Protein AF-A0A925YBM6-F1 (afdb_monomer_lite)

Radius of gyration: 12.73 Å; chains: 1; bounding box: 34×16×33 Å

pLDDT: mean 92.27, std 7.73, range [55.88, 98.0]

Sequence (56 aa):
MNKLWTLTGNPCVSIPGLTTAEGMPLGVTIVTRFGRDKDALAIGAQLQHLIESHVA

Structure (mmCIF, N/CA/C/O backbone):
data_AF-A0A925YBM6-F1
#
_entry.id   AF-A0A925YBM6-F1
#
loop_
_atom_site.group_PDB
_atom_site.id
_atom_site.type_symbol
_atom_site.label_atom_id
_atom_site.label_alt_id
_atom_site.label_comp_id
_atom_site.label_asym_id
_atom_site.label_entity_id
_atom_site.label_seq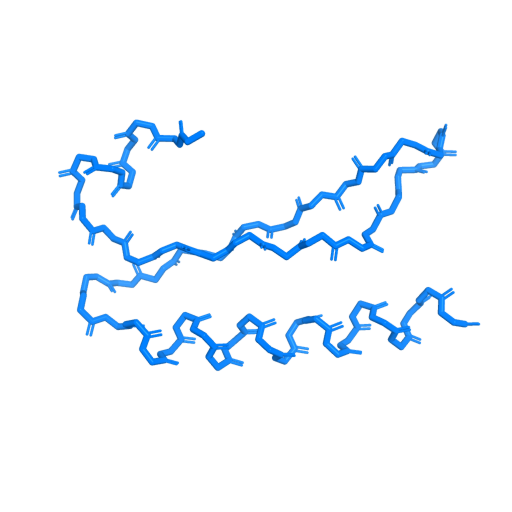_id
_atom_site.pdbx_PDB_ins_code
_atom_site.Cartn_x
_atom_site.Cartn_y
_atom_site.Cartn_z
_atom_site.occupancy
_atom_site.B_iso_or_equiv
_atom_site.auth_seq_id
_atom_site.auth_comp_id
_atom_site.auth_asym_id
_atom_site.auth_atom_id
_atom_site.pdbx_PDB_model_num
ATOM 1 N N . MET A 1 1 ? 4.759 8.765 6.036 1.00 61.50 1 MET A N 1
ATOM 2 C CA . MET A 1 1 ? 5.523 8.412 4.819 1.00 61.50 1 MET A CA 1
ATOM 3 C C . MET A 1 1 ? 6.765 7.633 5.234 1.00 61.50 1 MET A C 1
ATOM 5 O O . MET A 1 1 ? 7.481 8.121 6.102 1.00 61.50 1 MET A O 1
ATOM 9 N N . ASN A 1 2 ? 7.005 6.424 4.719 1.00 81.56 2 ASN A N 1
ATOM 10 C CA . ASN A 1 2 ? 8.179 5.635 5.123 1.00 81.56 2 ASN A CA 1
ATOM 11 C C . ASN A 1 2 ? 9.382 5.958 4.230 1.00 81.56 2 ASN A C 1
ATOM 13 O O . ASN A 1 2 ? 9.259 6.083 3.011 1.00 81.56 2 ASN A O 1
ATOM 17 N N . LYS A 1 3 ? 10.551 6.071 4.860 1.00 86.75 3 LYS A N 1
ATOM 18 C CA . LYS A 1 3 ? 11.796 6.508 4.226 1.00 86.75 3 LYS A CA 1
ATOM 19 C C . LYS A 1 3 ? 12.314 5.521 3.177 1.00 86.75 3 LYS A C 1
ATOM 21 O O . LYS A 1 3 ? 12.897 5.966 2.197 1.00 86.75 3 LYS A O 1
ATOM 26 N N . LEU A 1 4 ? 12.084 4.218 3.351 1.00 90.12 4 LEU A N 1
ATOM 27 C CA . LEU A 1 4 ? 12.640 3.192 2.464 1.00 90.12 4 LEU A CA 1
ATOM 28 C C . LEU A 1 4 ? 12.052 3.271 1.055 1.00 90.12 4 LEU A C 1
ATOM 30 O O . LEU A 1 4 ? 12.790 3.523 0.111 1.00 90.12 4 LEU A O 1
ATOM 34 N N . TRP A 1 5 ? 10.732 3.139 0.907 1.00 86.38 5 TRP A N 1
ATOM 35 C CA . TRP A 1 5 ? 10.102 3.202 -0.418 1.00 86.38 5 TRP A CA 1
ATOM 36 C C . TRP A 1 5 ? 10.065 4.607 -1.020 1.00 86.38 5 TRP A C 1
ATOM 38 O O . TRP A 1 5 ? 9.994 4.739 -2.238 1.00 86.38 5 TRP A O 1
ATOM 48 N N . THR A 1 6 ? 10.196 5.649 -0.193 1.00 89.06 6 THR A N 1
ATOM 49 C CA . THR A 1 6 ? 10.452 7.011 -0.689 1.00 89.06 6 THR A CA 1
ATOM 50 C C . THR A 1 6 ? 11.811 7.087 -1.384 1.00 89.06 6 THR A C 1
ATOM 52 O O . THR A 1 6 ? 11.912 7.654 -2.466 1.00 89.06 6 THR A O 1
ATOM 55 N N . LEU A 1 7 ? 12.851 6.493 -0.785 1.00 94.19 7 LEU A N 1
ATOM 56 C CA . LEU A 1 7 ? 14.196 6.467 -1.359 1.00 94.19 7 LEU A CA 1
ATOM 57 C C . LEU A 1 7 ? 14.264 5.596 -2.618 1.00 94.19 7 LEU A C 1
ATOM 59 O O . LEU A 1 7 ? 14.916 5.966 -3.588 1.00 94.19 7 LEU A O 1
ATOM 63 N N . THR A 1 8 ? 13.609 4.436 -2.607 1.00 93.19 8 THR A N 1
ATOM 64 C CA . THR A 1 8 ? 13.687 3.467 -3.708 1.00 93.19 8 THR A CA 1
ATOM 65 C C . THR A 1 8 ? 12.654 3.704 -4.814 1.00 93.19 8 THR A C 1
ATOM 67 O O . THR A 1 8 ? 12.679 3.009 -5.829 1.00 93.19 8 THR A O 1
ATOM 70 N N . GLY A 1 9 ? 11.748 4.675 -4.646 1.00 93.19 9 GLY A N 1
ATOM 71 C CA . GLY A 1 9 ? 10.719 5.020 -5.631 1.00 93.19 9 GLY A CA 1
ATOM 72 C C . GLY A 1 9 ? 9.688 3.912 -5.863 1.00 93.19 9 GLY A C 1
ATOM 73 O O . GLY A 1 9 ? 9.065 3.856 -6.922 1.00 93.19 9 GLY A O 1
ATOM 74 N N . ASN A 1 10 ? 9.533 2.985 -4.916 1.00 96.56 10 ASN A N 1
ATOM 75 C CA . ASN A 1 10 ? 8.561 1.906 -5.044 1.00 96.56 10 ASN A CA 1
ATOM 76 C C . ASN A 1 10 ? 7.136 2.463 -4.900 1.00 96.56 10 ASN A C 1
ATOM 78 O O . ASN A 1 10 ? 6.869 3.158 -3.916 1.00 96.56 10 ASN A O 1
ATOM 82 N N . PRO A 1 11 ? 6.209 2.116 -5.812 1.00 96.12 11 PRO A N 1
ATOM 83 C CA . PRO A 1 11 ? 4.808 2.464 -5.647 1.00 96.12 11 PRO A CA 1
ATOM 84 C C . PRO A 1 11 ? 4.269 1.894 -4.335 1.00 96.12 11 PRO A C 1
ATOM 86 O O . PRO A 1 11 ? 4.494 0.723 -4.007 1.00 96.12 11 PRO A O 1
ATOM 89 N N . CYS A 1 12 ? 3.560 2.734 -3.585 1.00 95.19 12 CYS A N 1
ATOM 90 C CA . CYS A 1 12 ? 2.947 2.364 -2.321 1.00 95.19 12 CYS A CA 1
ATOM 91 C C . CYS A 1 12 ? 1.546 2.971 -2.193 1.00 95.19 12 CYS A C 1
ATOM 93 O O . CYS A 1 12 ? 1.354 4.152 -2.483 1.00 95.19 12 CYS A O 1
ATOM 95 N N . VAL A 1 13 ? 0.579 2.184 -1.723 1.00 95.38 13 VAL A N 1
ATOM 96 C CA . VAL A 1 13 ? -0.814 2.614 -1.516 1.00 95.38 13 VAL A CA 1
ATOM 97 C C . VAL A 1 13 ? -1.241 2.200 -0.114 1.00 95.38 13 VAL A C 1
ATOM 99 O O . VAL A 1 13 ? -1.037 1.052 0.272 1.00 95.38 13 VAL A O 1
ATOM 102 N N . SER A 1 14 ? -1.813 3.130 0.652 1.00 94.38 14 SER A N 1
ATOM 103 C CA . SER A 1 14 ? -2.331 2.870 2.000 1.00 94.38 14 SER A CA 1
ATOM 104 C C . SER A 1 14 ? -3.853 2.791 1.970 1.00 94.38 14 SER A C 1
ATOM 106 O O . SER A 1 14 ? -4.504 3.725 1.511 1.00 94.38 14 SER A O 1
ATOM 108 N N . ILE A 1 15 ? -4.404 1.698 2.490 1.00 95.44 15 ILE A N 1
ATOM 109 C CA . ILE A 1 15 ? -5.831 1.395 2.528 1.00 95.44 15 ILE A CA 1
ATOM 110 C C . ILE A 1 15 ? -6.277 1.452 3.997 1.00 95.44 15 ILE A C 1
ATOM 112 O O . ILE A 1 15 ? -5.823 0.628 4.799 1.00 95.44 15 ILE A O 1
ATOM 116 N N . PRO A 1 16 ? -7.097 2.441 4.391 1.00 93.12 16 PRO A N 1
ATOM 117 C CA . PRO A 1 16 ? -7.724 2.480 5.709 1.00 93.12 16 PRO A CA 1
ATOM 118 C C . PRO A 1 16 ? -8.966 1.576 5.751 1.00 93.12 16 PRO A C 1
ATOM 120 O O . PRO A 1 16 ? -9.455 1.145 4.711 1.00 93.12 16 PRO A O 1
ATOM 123 N N . GLY A 1 17 ? -9.507 1.334 6.946 1.00 91.25 17 GLY A N 1
ATOM 124 C CA . GLY A 1 17 ? -10.812 0.678 7.108 1.00 91.25 17 GLY A CA 1
ATOM 125 C C . GLY A 1 17 ? -10.840 -0.460 8.121 1.00 91.25 17 GLY A C 1
ATOM 126 O O . GLY A 1 17 ? -11.906 -0.999 8.374 1.00 91.25 17 GLY A O 1
ATOM 127 N N . LEU A 1 18 ? -9.706 -0.812 8.727 1.00 92.88 18 LEU A N 1
ATOM 128 C CA . LEU A 1 18 ? -9.661 -1.789 9.811 1.00 92.88 18 LEU A CA 1
ATOM 129 C C . LEU A 1 18 ? -9.656 -1.085 11.167 1.00 92.88 18 LEU A C 1
ATOM 131 O O . LEU A 1 18 ? -9.280 0.084 11.286 1.00 92.88 18 LEU A O 1
ATOM 135 N N . THR A 1 19 ? -10.027 -1.823 12.204 1.00 94.00 19 THR A N 1
ATOM 136 C CA . THR A 1 19 ? -9.905 -1.399 13.597 1.00 94.00 19 THR A CA 1
ATOM 137 C C . THR A 1 19 ? -9.182 -2.470 14.402 1.00 94.00 19 THR A C 1
ATOM 139 O O . THR A 1 19 ? -9.260 -3.663 14.107 1.00 94.00 19 THR A O 1
ATOM 142 N N . THR A 1 20 ? -8.414 -2.051 15.403 1.00 91.38 20 THR A N 1
ATOM 143 C CA . THR A 1 20 ? -7.836 -2.978 16.380 1.00 91.3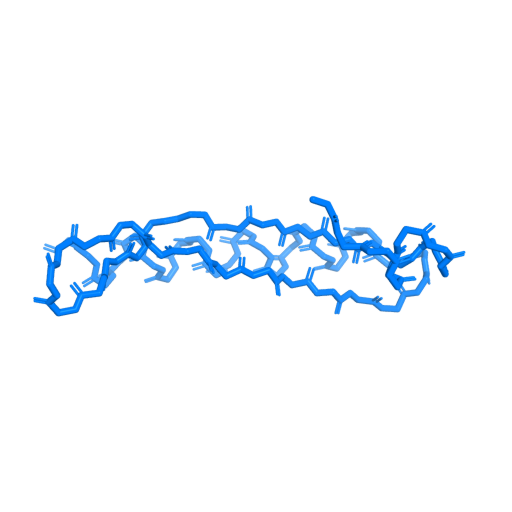8 20 THR A CA 1
ATOM 144 C C . THR A 1 20 ? -8.913 -3.438 17.365 1.00 91.38 20 THR A C 1
ATOM 146 O O . THR A 1 20 ? -9.987 -2.844 17.448 1.00 91.38 20 THR A O 1
ATOM 149 N N . ALA A 1 21 ? -8.614 -4.460 18.174 1.00 91.62 21 ALA A N 1
ATOM 150 C CA . ALA A 1 21 ? -9.514 -4.915 19.241 1.00 91.62 21 ALA A CA 1
A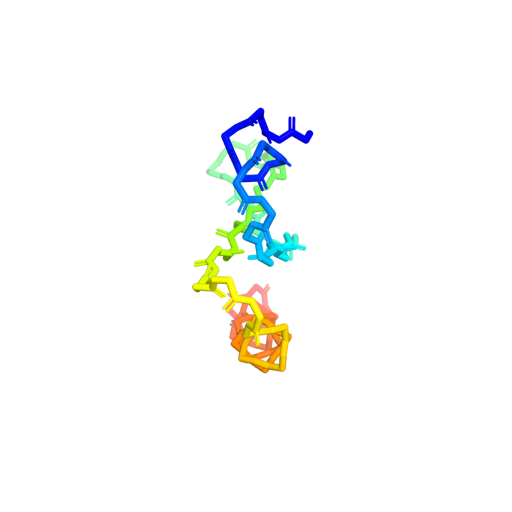TOM 151 C C . ALA A 1 21 ? -9.873 -3.808 20.256 1.00 91.62 21 ALA A C 1
ATOM 153 O O . ALA A 1 21 ? -10.913 -3.870 20.902 1.00 91.62 21 ALA A O 1
ATOM 154 N N . GLU A 1 22 ? -9.030 -2.781 20.369 1.00 94.62 22 GLU A N 1
ATOM 155 C CA . GLU A 1 22 ? -9.230 -1.612 21.232 1.00 94.62 22 GLU A CA 1
ATOM 156 C C . GLU A 1 22 ? -9.993 -0.473 20.523 1.00 94.62 22 GLU A C 1
ATOM 158 O O . GLU A 1 22 ? -10.114 0.624 21.060 1.00 94.62 22 GLU A O 1
ATOM 163 N N . GLY A 1 23 ? -10.492 -0.704 19.303 1.00 92.12 23 GLY A N 1
ATOM 164 C CA . GLY A 1 23 ? -11.249 0.279 18.522 1.00 92.12 23 GLY A CA 1
ATOM 165 C C . GLY A 1 23 ? -10.393 1.349 17.839 1.00 92.12 23 GLY A C 1
ATOM 166 O O . GLY A 1 23 ? -10.931 2.318 17.306 1.00 92.12 23 GLY A O 1
ATOM 167 N N . MET A 1 24 ? -9.066 1.195 17.826 1.00 95.56 24 MET A N 1
ATOM 168 C CA . MET A 1 24 ? -8.161 2.148 17.178 1.00 95.56 24 MET A CA 1
ATOM 169 C C . MET A 1 24 ? -8.128 1.925 15.659 1.00 95.56 24 MET A C 1
ATOM 171 O O . MET A 1 24 ? -8.116 0.772 15.226 1.00 95.56 24 MET A O 1
ATOM 175 N N . PRO A 1 25 ? -8.064 2.984 14.829 1.00 93.62 25 PRO A N 1
ATOM 176 C CA . PRO A 1 25 ? -8.007 2.836 13.378 1.00 93.62 25 PRO A CA 1
ATOM 177 C C . PRO A 1 25 ? -6.701 2.164 12.937 1.00 93.62 25 PRO A C 1
ATOM 179 O O . PRO A 1 25 ? -5.607 2.554 13.349 1.00 93.62 25 PRO A O 1
ATOM 182 N N . LEU A 1 26 ? -6.824 1.177 12.054 1.00 93.19 26 LEU A N 1
ATOM 183 C CA . LEU A 1 26 ? -5.729 0.418 11.467 1.00 93.19 26 LEU A CA 1
ATOM 184 C C . LEU A 1 26 ? -5.786 0.518 9.935 1.00 93.19 26 LEU A C 1
ATOM 186 O O . LEU A 1 26 ? -6.835 0.348 9.313 1.00 93.19 26 LEU A O 1
ATOM 190 N N . GLY A 1 27 ? -4.637 0.797 9.320 1.00 91.75 27 GLY A N 1
ATOM 191 C CA . GLY A 1 27 ? -4.473 0.836 7.867 1.00 91.75 27 GLY A CA 1
ATOM 192 C C . GLY A 1 27 ? -3.438 -0.177 7.391 1.00 91.75 27 GLY A C 1
ATOM 193 O O . GLY A 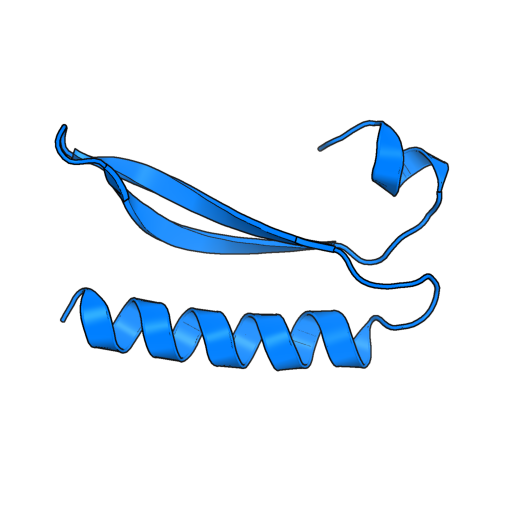1 27 ? -2.475 -0.472 8.099 1.00 91.75 27 GLY A O 1
ATOM 194 N N . VAL A 1 28 ? -3.617 -0.682 6.173 1.00 93.94 28 VAL A N 1
ATOM 195 C CA . VAL A 1 28 ? -2.687 -1.608 5.510 1.00 93.94 28 VAL A CA 1
ATOM 196 C C . VAL A 1 28 ? -2.029 -0.893 4.338 1.00 93.94 28 VAL A C 1
ATOM 198 O O . VAL A 1 28 ? -2.703 -0.234 3.555 1.00 93.94 28 VAL A O 1
ATOM 201 N N . THR A 1 29 ? -0.708 -1.004 4.198 1.00 94.81 29 THR A N 1
ATOM 202 C CA . THR A 1 29 ? 0.024 -0.429 3.059 1.00 94.81 29 THR A CA 1
ATOM 203 C C . THR A 1 29 ? 0.553 -1.528 2.153 1.00 94.81 29 THR A C 1
ATOM 205 O O . THR A 1 29 ? 1.295 -2.400 2.598 1.00 94.81 29 THR A O 1
ATOM 208 N N . ILE A 1 30 ? 0.213 -1.449 0.871 1.00 95.12 30 ILE A N 1
ATOM 209 C CA . ILE A 1 30 ? 0.771 -2.302 -0.176 1.00 95.12 30 ILE A CA 1
ATOM 210 C C . ILE A 1 30 ? 1.973 -1.587 -0.784 1.00 95.12 30 ILE A C 1
ATOM 212 O O . ILE A 1 30 ? 1.904 -0.393 -1.073 1.00 95.12 30 ILE A O 1
ATOM 216 N N . VAL A 1 31 ? 3.061 -2.325 -1.000 1.00 95.75 31 VAL A N 1
ATOM 217 C CA . VAL A 1 31 ? 4.261 -1.851 -1.699 1.00 95.75 31 VAL A CA 1
ATOM 218 C C . VAL A 1 31 ? 4.577 -2.829 -2.823 1.00 95.75 31 VAL A C 1
ATOM 220 O O . VAL A 1 31 ? 4.689 -4.031 -2.585 1.00 95.75 31 VAL A O 1
ATOM 223 N N . THR A 1 32 ? 4.726 -2.330 -4.047 1.00 96.75 32 THR A N 1
ATOM 224 C CA . THR A 1 32 ? 5.022 -3.156 -5.228 1.00 96.75 32 THR A CA 1
ATOM 225 C C . THR A 1 32 ? 6.425 -2.885 -5.765 1.00 96.75 32 THR A C 1
ATOM 227 O O . THR A 1 32 ? 7.167 -2.031 -5.273 1.00 96.75 32 THR A O 1
ATOM 230 N N . ARG A 1 33 ? 6.829 -3.623 -6.806 1.00 95.56 33 ARG A N 1
ATOM 231 C CA . ARG A 1 33 ? 8.080 -3.346 -7.525 1.00 95.56 33 ARG A CA 1
ATOM 232 C C . ARG A 1 33 ? 8.015 -1.985 -8.230 1.00 95.56 33 ARG A C 1
ATOM 234 O O . ARG A 1 33 ? 6.940 -1.533 -8.618 1.00 95.56 33 ARG A O 1
ATOM 241 N N . PHE A 1 34 ? 9.177 -1.360 -8.420 1.00 94.88 34 PHE A N 1
ATOM 242 C CA . PHE A 1 34 ? 9.319 -0.105 -9.158 1.00 94.88 34 PHE A CA 1
ATOM 243 C C . PHE A 1 34 ? 8.592 -0.136 -10.518 1.00 94.88 34 PHE A C 1
ATOM 245 O O . PHE A 1 34 ? 8.697 -1.119 -11.260 1.00 94.88 34 PHE A O 1
ATOM 252 N N . GLY A 1 35 ? 7.852 0.936 -10.827 1.00 95.06 35 GLY A N 1
ATOM 253 C CA . GLY A 1 35 ? 7.097 1.100 -12.077 1.00 95.06 35 GLY A CA 1
ATOM 254 C C . GLY A 1 35 ? 5.865 0.198 -12.224 1.00 95.06 35 GLY A C 1
ATOM 255 O O . GLY A 1 35 ? 5.422 -0.053 -13.345 1.00 95.06 35 GLY A O 1
ATOM 256 N N . ARG A 1 36 ? 5.348 -0.358 -11.121 1.00 96.88 36 ARG A N 1
ATOM 257 C CA . ARG A 1 36 ? 4.146 -1.215 -11.086 1.00 96.88 36 ARG A CA 1
ATOM 258 C C . ARG A 1 36 ? 2.951 -0.523 -10.431 1.00 96.88 36 ARG A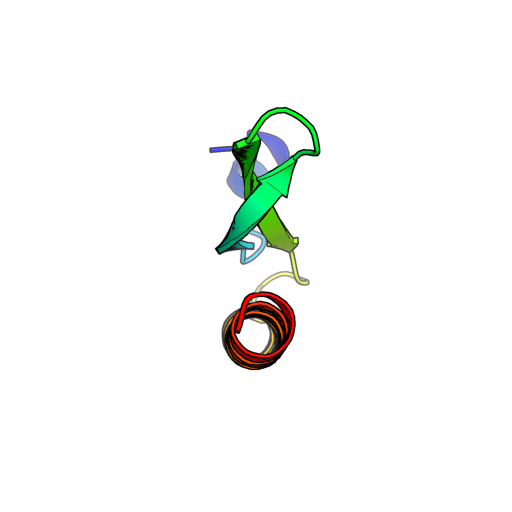 C 1
ATOM 260 O O . ARG A 1 36 ? 2.191 -1.143 -9.699 1.00 96.88 36 ARG A O 1
ATOM 267 N N . ASP A 1 37 ? 2.771 0.763 -10.701 1.00 96.69 37 ASP A N 1
ATOM 268 C CA . ASP A 1 37 ? 1.708 1.593 -10.120 1.00 96.69 37 ASP A CA 1
ATOM 269 C C . ASP A 1 37 ? 0.307 1.039 -10.407 1.00 96.69 37 ASP A C 1
ATOM 271 O O . ASP A 1 37 ? -0.556 1.029 -9.533 1.00 96.69 37 ASP A O 1
ATOM 275 N N . LYS A 1 38 ? 0.100 0.499 -11.617 1.00 97.69 38 LYS A N 1
ATOM 276 C CA . LYS A 1 38 ? -1.156 -0.167 -11.993 1.00 97.69 38 LYS A CA 1
ATOM 277 C C . LYS A 1 38 ? -1.465 -1.356 -11.087 1.00 97.69 38 LYS A C 1
ATOM 279 O O . LYS A 1 38 ? -2.604 -1.499 -10.654 1.00 97.69 38 LYS A O 1
ATOM 284 N N . ASP A 1 39 ? -0.456 -2.167 -10.777 1.00 97.69 39 ASP A N 1
ATOM 285 C CA . ASP A 1 39 ? -0.617 -3.329 -9.904 1.00 97.69 39 ASP A CA 1
ATOM 286 C C . ASP A 1 39 ? -0.895 -2.869 -8.466 1.00 97.69 39 ASP A C 1
ATOM 288 O O . ASP A 1 39 ? -1.799 -3.389 -7.819 1.00 97.69 39 ASP A O 1
ATOM 292 N N . ALA A 1 40 ? -0.184 -1.840 -7.985 1.00 97.19 40 ALA A N 1
ATOM 293 C CA . ALA A 1 40 ? -0.397 -1.277 -6.651 1.00 97.19 40 ALA A CA 1
ATOM 294 C C . ALA A 1 40 ? -1.836 -0.772 -6.455 1.00 97.19 40 ALA A C 1
ATOM 296 O O . ALA A 1 40 ? -2.455 -1.050 -5.428 1.00 97.19 40 ALA A O 1
ATOM 297 N N . LEU A 1 41 ? -2.387 -0.079 -7.455 1.00 97.69 41 LEU A N 1
ATOM 298 C CA . LEU A 1 41 ? -3.769 0.402 -7.428 1.00 97.69 41 LEU A CA 1
ATOM 299 C C . LEU A 1 41 ? -4.786 -0.735 -7.568 1.00 97.69 41 LEU A C 1
ATOM 301 O O . LEU A 1 41 ? -5.769 -0.750 -6.833 1.00 97.69 41 LEU A O 1
ATOM 305 N N . ALA A 1 42 ? -4.558 -1.697 -8.467 1.00 98.00 42 ALA A N 1
ATOM 306 C CA . ALA A 1 42 ? -5.471 -2.824 -8.662 1.00 98.00 42 ALA A CA 1
ATOM 307 C C . ALA A 1 42 ? -5.582 -3.694 -7.400 1.00 98.00 42 ALA A C 1
ATOM 309 O O . ALA A 1 42 ? -6.687 -4.010 -6.963 1.00 98.00 42 ALA A O 1
ATOM 310 N N . ILE A 1 43 ? -4.446 -4.030 -6.782 1.00 97.44 43 ILE A N 1
ATOM 311 C CA . ILE A 1 43 ? -4.415 -4.801 -5.532 1.00 97.44 43 ILE A CA 1
ATOM 312 C C . ILE A 1 43 ? -5.013 -3.967 -4.391 1.00 97.44 43 ILE A C 1
ATOM 314 O O . ILE A 1 43 ? -5.780 -4.494 -3.591 1.00 97.44 43 ILE A O 1
ATOM 318 N N . GLY A 1 44 ? -4.720 -2.662 -4.334 1.00 97.06 44 GLY A N 1
ATOM 319 C CA . GLY A 1 44 ? -5.303 -1.756 -3.343 1.00 97.06 44 GLY A CA 1
ATOM 320 C C . GLY A 1 44 ? -6.828 -1.694 -3.408 1.00 97.06 44 GLY A C 1
ATOM 321 O O . GLY A 1 44 ? -7.482 -1.814 -2.377 1.00 97.06 44 GLY A O 1
ATOM 322 N N . ALA A 1 45 ? -7.396 -1.593 -4.610 1.00 96.94 45 ALA A N 1
ATOM 323 C CA . ALA A 1 45 ? -8.843 -1.591 -4.813 1.00 96.94 45 ALA A CA 1
ATOM 324 C C . ALA A 1 45 ? -9.490 -2.927 -4.409 1.00 96.94 45 ALA A C 1
ATOM 326 O O . ALA A 1 45 ? -10.526 -2.938 -3.748 1.00 96.94 45 ALA A O 1
ATOM 327 N N . GLN A 1 46 ? -8.865 -4.058 -4.756 1.00 96.75 46 GLN A N 1
ATOM 328 C CA . GLN A 1 46 ? -9.341 -5.378 -4.329 1.00 96.75 46 GLN A CA 1
ATOM 329 C C . GLN A 1 46 ? -9.316 -5.518 -2.804 1.00 96.75 46 GLN A C 1
ATOM 331 O O . GLN A 1 46 ? -10.289 -5.979 -2.210 1.00 96.75 46 GLN A O 1
ATOM 336 N N . LEU A 1 47 ? -8.225 -5.087 -2.166 1.00 95.88 47 LEU A N 1
ATOM 337 C CA . LEU A 1 47 ? -8.089 -5.140 -0.716 1.00 95.88 47 LEU A CA 1
ATOM 338 C C . LEU A 1 47 ? -9.112 -4.238 -0.019 1.00 95.88 47 LEU A C 1
ATOM 340 O O . LEU A 1 47 ? -9.707 -4.663 0.965 1.00 95.88 47 LEU A O 1
ATOM 344 N N . GLN A 1 48 ? -9.347 -3.030 -0.536 1.00 95.81 48 GLN A N 1
ATOM 345 C CA . GLN A 1 48 ? -10.379 -2.134 -0.017 1.00 95.81 48 GLN A CA 1
ATOM 346 C C . GLN A 1 48 ? -11.751 -2.817 -0.020 1.00 95.81 48 GLN A C 1
ATOM 348 O O . GLN A 1 48 ? -12.424 -2.829 1.005 1.00 95.81 48 GLN A O 1
ATOM 353 N N . HIS A 1 49 ? -12.132 -3.443 -1.135 1.00 95.44 49 HIS A N 1
ATOM 354 C CA . HIS A 1 49 ? -13.431 -4.102 -1.249 1.00 95.44 49 HIS A CA 1
ATOM 355 C C . HIS A 1 49 ? -13.580 -5.281 -0.275 1.00 95.44 49 HIS A C 1
ATOM 357 O O . HIS A 1 49 ? -14.637 -5.481 0.321 1.00 95.44 49 HIS A O 1
ATOM 363 N N . LEU A 1 50 ? -12.499 -6.040 -0.063 1.00 94.94 50 LEU A N 1
ATOM 364 C CA . LEU A 1 50 ? -12.469 -7.115 0.929 1.00 94.94 50 LEU A CA 1
ATOM 365 C C . LEU A 1 50 ? -12.610 -6.579 2.359 1.00 94.94 50 LEU A C 1
ATOM 367 O O . LEU A 1 50 ? -13.357 -7.152 3.148 1.00 94.94 50 LEU A O 1
ATOM 371 N N . ILE A 1 51 ? -11.930 -5.479 2.688 1.00 93.62 51 ILE A N 1
ATOM 372 C CA . ILE A 1 51 ? -12.031 -4.838 4.006 1.00 93.62 51 ILE A CA 1
ATOM 373 C C . ILE A 1 51 ? -13.458 -4.340 4.247 1.00 93.62 51 ILE A C 1
ATOM 375 O O . ILE A 1 51 ? -14.033 -4.636 5.290 1.00 93.62 51 ILE A O 1
ATOM 379 N N . GLU A 1 52 ? -14.055 -3.656 3.271 1.00 91.50 52 GLU A N 1
ATOM 380 C CA . GLU A 1 52 ? -15.443 -3.187 3.349 1.00 91.50 52 GLU A CA 1
ATOM 381 C C . GLU A 1 52 ? -16.419 -4.350 3.579 1.00 91.50 52 GLU A C 1
ATOM 383 O O . GLU A 1 52 ? -17.308 -4.243 4.418 1.00 91.50 52 GLU A O 1
ATOM 388 N N . SER A 1 53 ? -16.211 -5.491 2.911 1.00 90.12 53 SER A N 1
ATOM 389 C CA . SER A 1 53 ? -17.046 -6.687 3.097 1.00 90.12 53 SER A CA 1
ATOM 390 C C . SER A 1 53 ? -16.886 -7.381 4.454 1.00 90.12 53 SER A C 1
ATOM 392 O O . SER A 1 53 ? -17.753 -8.158 4.837 1.00 90.12 53 SER A O 1
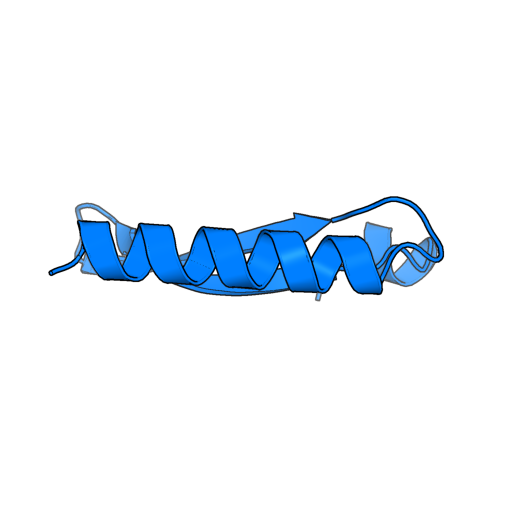ATOM 394 N N . HIS A 1 54 ? -15.778 -7.148 5.163 1.00 82.62 54 HIS A N 1
ATOM 395 C CA . HIS A 1 54 ? -15.497 -7.768 6.461 1.00 82.62 54 HIS A CA 1
ATOM 396 C C . HIS A 1 54 ? -15.977 -6.920 7.644 1.00 82.62 54 HIS A C 1
ATOM 398 O O . HIS A 1 54 ? -16.192 -7.444 8.733 1.00 82.62 54 HIS A O 1
ATOM 404 N N . VAL A 1 55 ? -16.082 -5.605 7.443 1.00 75.19 55 VAL A N 1
ATOM 405 C CA . VAL A 1 55 ? -16.493 -4.645 8.477 1.00 75.19 55 VAL A CA 1
ATOM 406 C C . VAL A 1 55 ? -18.011 -4.401 8.461 1.00 75.19 55 VAL A C 1
ATOM 408 O O . VAL A 1 55 ? -18.546 -3.908 9.454 1.00 75.19 55 VAL A O 1
ATOM 411 N N . ALA A 1 56 ? -18.696 -4.755 7.367 1.00 55.88 56 ALA A N 1
ATOM 412 C CA . ALA A 1 56 ? -20.159 -4.790 7.263 1.00 55.88 56 ALA A CA 1
ATOM 413 C C . ALA A 1 56 ? -20.761 -6.012 7.976 1.00 55.88 56 ALA A C 1
ATOM 415 O O . ALA A 1 56 ? -21.812 -5.831 8.633 1.00 55.88 56 ALA A O 1
#

Secondary structure (DSSP, 8-state):
--HHHHHHT--EEEEEEEE-TTS-EEEEEEE--TT-HHHHHHHHHHHHHHHHHHH-

Foldseek 3Di:
DDPPCVVVVWDKDKAWQDADPVRHTDIDMDTDDHPVNVVNVVVNVVVNVVSVVVND